Protein AF-A0A1Q7YPY5-F1 (afdb_monomer_lite)

Foldseek 3Di:
DDDPPDPVVVVVVLQDQDKLAFWDLQLLQLVLVVVVVVCVVPPPDDDDDDLVVSCVSDDPPTPSVSSVVLNVVVCCCVPVVVVQVVQADPNDGHSVSSVCSRPPTDGNPHDDDDD

Sequence (115 aa):
MGKGVTTMELDSWFVSDDPVAAVDPADLRSVWTMGRNVQANAPGQQTAISIGCFERACSPGADTQAVWYRVAMLQMLAGPLGLLSPWLRDGELADVVFQVAATFPMKRPAVGVPQ

pLDDT: mean 83.71, std 17.13, range [33.75, 98.0]

Radius of gyration: 14.9 Å; chains: 1; bounding box: 46×38×35 Å

Secondary structure (DSSP, 8-state):
------HHHHHHHHH--SBPPP--HHHHHHHHHHHHHHHHHSTT------HHHHHHHSPTT--HHHHHHHHHHHHHHHTTT-TTGGGEETTEE-HHHHHHHHHS--BPPPPPPP-

Structure (mmCIF, N/CA/C/O backbone):
data_AF-A0A1Q7YPY5-F1
#
_entry.id   AF-A0A1Q7YPY5-F1
#
loop_
_atom_site.group_PDB
_atom_site.id
_atom_site.type_symbol
_atom_site.label_atom_id
_atom_site.label_alt_id
_atom_site.label_comp_id
_atom_site.label_asym_id
_atom_site.label_entity_id
_atom_site.label_seq_id
_atom_site.pdbx_PDB_ins_code
_atom_site.Cartn_x
_atom_site.Cartn_y
_atom_site.Cartn_z
_atom_site.occupancy
_atom_site.B_iso_or_equiv
_atom_site.auth_seq_id
_atom_site.auth_comp_id
_atom_site.auth_asym_id
_atom_site.auth_atom_id
_atom_site.pdbx_PDB_model_num
ATOM 1 N N . MET A 1 1 ? 29.097 6.563 3.424 1.00 33.75 1 MET A N 1
ATOM 2 C CA . MET A 1 1 ? 28.816 7.616 2.423 1.00 33.75 1 MET A CA 1
ATOM 3 C C . MET A 1 1 ? 27.345 7.518 2.041 1.00 33.75 1 MET A C 1
ATOM 5 O O . MET A 1 1 ? 26.994 6.671 1.231 1.00 33.75 1 MET A O 1
ATOM 9 N N . GLY A 1 2 ? 26.475 8.289 2.696 1.00 42.59 2 GLY A N 1
ATOM 10 C CA . GLY A 1 2 ? 25.053 8.345 2.349 1.00 42.59 2 GLY A CA 1
ATOM 11 C C . GLY A 1 2 ? 24.869 9.225 1.120 1.00 42.59 2 GLY A C 1
ATOM 12 O O . GLY A 1 2 ? 25.269 10.388 1.145 1.00 42.59 2 GLY A O 1
ATOM 13 N N . LYS A 1 3 ? 24.320 8.673 0.037 1.00 39.00 3 LYS A N 1
ATOM 14 C CA . LYS A 1 3 ? 23.854 9.494 -1.079 1.00 39.00 3 LYS A CA 1
ATOM 15 C C . LYS A 1 3 ? 22.545 10.129 -0.631 1.00 39.00 3 LYS A C 1
ATOM 17 O O . LYS A 1 3 ? 21.552 9.432 -0.456 1.00 39.00 3 LYS A O 1
ATOM 22 N N . GLY A 1 4 ? 22.588 11.430 -0.361 1.00 42.75 4 GLY A N 1
ATOM 23 C CA . GLY A 1 4 ? 21.385 12.220 -0.159 1.00 42.75 4 GLY A CA 1
ATOM 24 C C . GLY A 1 4 ? 20.558 12.158 -1.434 1.00 42.75 4 GLY A C 1
ATOM 25 O O . GLY A 1 4 ? 21.003 12.643 -2.474 1.00 42.75 4 GLY A O 1
ATOM 26 N N . VAL A 1 5 ? 19.388 11.526 -1.354 1.00 44.94 5 VAL A N 1
ATOM 27 C CA . VAL A 1 5 ? 18.349 11.655 -2.376 1.00 44.94 5 VAL A CA 1
ATOM 28 C C . VAL A 1 5 ? 18.062 13.148 -2.484 1.00 44.94 5 VAL A C 1
ATOM 30 O O . VAL A 1 5 ? 17.664 13.796 -1.516 1.00 44.94 5 VAL A O 1
ATOM 33 N N . THR A 1 6 ? 18.430 13.720 -3.625 1.00 44.53 6 THR A N 1
ATOM 34 C CA . THR A 1 6 ? 18.384 15.165 -3.845 1.00 44.53 6 THR A CA 1
ATOM 35 C C . THR A 1 6 ? 16.935 15.531 -4.138 1.00 44.53 6 THR A C 1
ATOM 37 O O . THR A 1 6 ? 16.266 14.813 -4.873 1.00 44.53 6 THR A O 1
ATOM 40 N N . THR A 1 7 ? 16.442 16.639 -3.587 1.00 45.25 7 THR A N 1
ATOM 41 C CA . THR A 1 7 ? 15.049 17.114 -3.710 1.00 45.25 7 THR A CA 1
ATOM 42 C C . THR A 1 7 ? 14.497 17.079 -5.150 1.00 45.25 7 THR A C 1
ATOM 44 O O . THR A 1 7 ? 13.315 16.828 -5.342 1.00 45.25 7 THR A O 1
ATOM 47 N N . MET A 1 8 ? 15.361 17.203 -6.167 1.00 37.91 8 MET A N 1
ATOM 48 C CA . MET A 1 8 ? 15.012 17.072 -7.590 1.00 37.91 8 MET A CA 1
ATOM 49 C C . MET A 1 8 ? 14.482 15.687 -8.022 1.00 37.91 8 MET A C 1
ATOM 51 O O . MET A 1 8 ? 13.663 15.623 -8.935 1.00 37.91 8 MET A O 1
ATOM 55 N N . GLU A 1 9 ? 14.914 14.578 -7.408 1.00 51.88 9 GLU A N 1
ATOM 56 C CA . GLU A 1 9 ? 14.420 13.230 -7.763 1.00 51.88 9 GLU A CA 1
ATOM 57 C C . GLU A 1 9 ? 12.994 12.987 -7.261 1.00 51.88 9 GLU A C 1
ATOM 59 O O . GLU A 1 9 ? 12.190 12.357 -7.949 1.00 51.88 9 GLU A O 1
ATOM 64 N N . LEU A 1 10 ? 12.667 13.517 -6.078 1.00 49.94 10 LEU A N 1
ATOM 65 C CA . LEU A 1 10 ? 11.319 13.437 -5.516 1.00 49.94 10 LEU A CA 1
ATOM 66 C C . LEU A 1 10 ? 10.332 14.203 -6.399 1.00 49.94 10 LEU A C 1
ATOM 68 O O . LEU A 1 10 ? 9.310 13.639 -6.785 1.00 49.94 10 LEU A O 1
ATOM 72 N N . ASP A 1 11 ? 10.678 15.428 -6.802 1.00 52.19 11 ASP A N 1
ATOM 73 C CA . ASP A 1 11 ? 9.845 16.239 -7.698 1.00 52.19 11 ASP A CA 1
ATOM 74 C C . ASP A 1 11 ? 9.651 15.560 -9.065 1.00 52.19 11 ASP A C 1
ATOM 76 O O . ASP A 1 11 ? 8.540 15.518 -9.592 1.00 52.19 11 ASP A O 1
ATOM 80 N N . SER A 1 12 ? 10.701 14.941 -9.616 1.00 59.22 12 SER A N 1
ATOM 81 C CA . SER A 1 12 ? 10.621 14.222 -10.896 1.00 59.22 12 SER A CA 1
ATOM 82 C C . SER A 1 12 ? 9.675 13.019 -10.845 1.00 59.22 12 SER A C 1
ATOM 84 O O . SER A 1 12 ? 8.962 12.752 -11.814 1.00 59.22 12 SER A O 1
ATOM 86 N N . TRP A 1 13 ? 9.644 12.287 -9.728 1.00 63.81 13 TRP A N 1
ATOM 87 C CA . TRP A 1 13 ? 8.779 11.115 -9.586 1.00 63.81 13 TRP A CA 1
ATOM 88 C C . TRP A 1 13 ? 7.292 11.502 -9.542 1.00 63.81 13 TRP A C 1
ATOM 90 O O . TRP A 1 13 ? 6.459 10.798 -10.116 1.00 63.81 13 TRP A O 1
ATOM 100 N N . PHE A 1 14 ? 6.954 12.650 -8.943 1.00 61.88 14 PHE A N 1
ATOM 101 C CA . PHE A 1 14 ? 5.583 13.182 -8.907 1.00 61.88 14 PHE A CA 1
ATOM 102 C C . PHE A 1 14 ? 5.120 13.834 -10.218 1.00 61.88 14 PHE A C 1
ATOM 104 O O . PHE A 1 14 ? 3.916 13.962 -10.434 1.00 61.88 14 PHE A O 1
ATOM 111 N N . VAL A 1 15 ? 6.049 14.231 -11.091 1.00 65.06 15 VAL A N 1
ATOM 112 C CA . VAL A 1 15 ? 5.755 14.922 -12.363 1.00 65.06 15 VAL A CA 1
ATOM 113 C C . VAL A 1 15 ? 5.775 13.966 -13.571 1.00 65.06 15 VAL A C 1
ATOM 115 O O . VAL A 1 15 ? 5.345 14.330 -14.664 1.00 65.06 15 VAL A O 1
ATOM 118 N N . SER A 1 16 ? 6.223 12.723 -13.387 1.00 70.81 16 SER A N 1
ATOM 119 C CA . SER A 1 16 ? 6.278 11.714 -14.455 1.00 70.81 16 SER A CA 1
ATOM 120 C C . SER A 1 16 ? 4.904 11.103 -14.808 1.00 70.81 16 SER A C 1
ATOM 122 O O . SER A 1 16 ? 4.147 10.698 -13.923 1.00 70.81 16 SER A O 1
ATOM 124 N N . ASP A 1 17 ? 4.613 10.964 -16.113 1.00 73.62 17 ASP A N 1
ATOM 125 C CA . ASP A 1 17 ? 3.464 10.187 -16.650 1.00 73.62 17 ASP A CA 1
ATOM 126 C C . ASP A 1 17 ? 3.763 8.674 -16.712 1.00 73.62 17 ASP A C 1
ATOM 128 O O . ASP A 1 17 ? 2.962 7.873 -17.205 1.00 73.62 17 ASP A O 1
ATOM 132 N N . ASP A 1 18 ? 4.920 8.257 -16.194 1.00 81.38 18 ASP A N 1
ATOM 133 C CA . ASP A 1 18 ? 5.269 6.847 -16.130 1.00 81.38 18 ASP A CA 1
ATOM 134 C C . ASP A 1 18 ? 4.252 6.092 -15.256 1.00 81.38 18 ASP A C 1
ATOM 136 O O . ASP A 1 18 ? 3.779 6.623 -14.238 1.00 81.38 18 ASP A O 1
ATOM 140 N N . PRO A 1 19 ? 3.905 4.844 -15.611 1.00 87.06 19 PRO A N 1
ATOM 141 C CA . PRO A 1 19 ? 3.091 4.000 -14.753 1.00 87.06 19 PRO A CA 1
ATOM 142 C C . PRO A 1 19 ? 3.742 3.818 -13.382 1.00 87.06 19 PRO A C 1
ATOM 144 O O . PRO A 1 19 ? 4.960 3.679 -13.265 1.00 87.06 19 PRO A O 1
ATOM 147 N N . VAL A 1 20 ? 2.923 3.752 -12.334 1.00 91.19 20 VAL A N 1
ATOM 148 C CA . VAL A 1 20 ? 3.421 3.382 -11.005 1.00 91.19 20 VAL A CA 1
ATOM 149 C C . VAL A 1 20 ? 3.889 1.930 -11.059 1.00 91.19 20 VAL A C 1
ATOM 151 O O . VAL A 1 20 ? 3.107 1.044 -11.420 1.00 91.19 20 VAL A O 1
ATOM 154 N N . ALA A 1 21 ? 5.145 1.677 -10.683 1.00 94.00 21 ALA A N 1
ATOM 155 C CA . ALA A 1 21 ? 5.736 0.344 -10.716 1.00 94.00 21 ALA A CA 1
ATOM 156 C C . ALA A 1 21 ? 4.890 -0.677 -9.936 1.00 94.00 21 ALA A C 1
ATOM 158 O O . ALA A 1 21 ? 4.214 -0.337 -8.958 1.00 94.00 21 ALA A O 1
ATOM 159 N N . ALA A 1 22 ? 4.886 -1.928 -10.398 1.00 96.62 22 ALA A N 1
ATOM 160 C CA . ALA A 1 22 ? 4.340 -3.033 -9.619 1.00 96.62 22 ALA A CA 1
ATOM 161 C C . ALA A 1 22 ? 5.250 -3.312 -8.415 1.00 96.62 22 ALA A C 1
ATOM 163 O O . ALA A 1 22 ? 6.460 -3.105 -8.492 1.00 96.62 22 ALA A O 1
ATOM 164 N N . VAL A 1 23 ? 4.667 -3.765 -7.310 1.00 97.62 23 VAL A N 1
ATOM 165 C CA . VAL A 1 23 ? 5.377 -3.956 -6.034 1.00 97.62 23 VAL A CA 1
ATOM 166 C C . VAL A 1 23 ? 5.050 -5.313 -5.417 1.00 97.62 23 VAL A C 1
ATOM 168 O O . VAL A 1 23 ? 4.176 -6.022 -5.913 1.00 97.62 23 VAL A O 1
ATOM 171 N N . ASP A 1 24 ? 5.721 -5.674 -4.324 1.00 98.00 24 ASP A N 1
ATOM 172 C CA . ASP A 1 24 ? 5.358 -6.857 -3.546 1.00 98.00 24 ASP A CA 1
ATOM 173 C C . ASP A 1 24 ? 4.096 -6.577 -2.692 1.00 98.00 24 ASP A C 1
ATOM 175 O O . ASP A 1 24 ? 4.059 -5.589 -1.946 1.00 98.00 24 ASP A O 1
ATOM 179 N N . PRO A 1 25 ? 3.043 -7.418 -2.754 1.00 97.88 25 PRO A N 1
ATOM 180 C CA . PRO A 1 25 ? 1.885 -7.309 -1.865 1.00 97.88 25 PRO A CA 1
ATOM 181 C C . PRO A 1 25 ? 2.231 -7.326 -0.366 1.00 97.88 25 PRO A C 1
ATOM 183 O O . PRO A 1 25 ? 1.504 -6.734 0.437 1.00 97.88 25 PRO A O 1
ATOM 186 N N . ALA A 1 26 ? 3.310 -8.007 0.031 1.00 97.75 26 ALA A N 1
ATOM 187 C CA . ALA A 1 26 ? 3.770 -8.050 1.415 1.00 97.75 26 ALA A CA 1
ATOM 188 C C . ALA A 1 26 ? 4.252 -6.672 1.888 1.00 97.75 26 ALA A C 1
ATOM 190 O O . ALA A 1 26 ? 3.907 -6.257 2.995 1.00 97.75 26 ALA A O 1
ATOM 191 N N . ASP A 1 27 ? 4.950 -5.925 1.030 1.00 97.81 27 ASP A N 1
ATOM 192 C CA . ASP A 1 27 ? 5.401 -4.564 1.337 1.00 97.81 27 ASP A CA 1
ATOM 193 C C . ASP A 1 27 ? 4.207 -3.618 1.523 1.00 97.81 27 ASP A C 1
ATOM 195 O O . ASP A 1 27 ? 4.176 -2.824 2.469 1.00 97.81 27 ASP A O 1
ATOM 199 N N . LEU A 1 28 ? 3.166 -3.757 0.689 1.00 97.81 28 LEU A N 1
ATOM 200 C CA . LEU A 1 28 ? 1.919 -3.002 0.858 1.00 97.81 28 LEU A CA 1
ATOM 201 C C . LEU A 1 28 ? 1.263 -3.275 2.215 1.00 97.81 28 LEU A C 1
ATOM 203 O O . LEU A 1 28 ? 0.811 -2.338 2.876 1.00 97.81 28 LEU A O 1
ATOM 207 N N . ARG A 1 29 ? 1.225 -4.539 2.652 1.00 96.94 29 ARG A N 1
ATOM 208 C CA . ARG A 1 29 ? 0.654 -4.905 3.956 1.00 96.94 29 ARG A CA 1
ATOM 209 C C . ARG A 1 29 ? 1.475 -4.343 5.112 1.00 96.94 29 ARG A C 1
ATOM 211 O O . ARG A 1 29 ? 0.902 -3.809 6.066 1.00 96.94 29 ARG A O 1
ATOM 218 N N . SER A 1 30 ? 2.800 -4.442 5.035 1.00 96.50 30 SER A N 1
ATOM 219 C CA . SER A 1 30 ? 3.699 -3.905 6.060 1.00 96.50 30 SER A CA 1
ATOM 220 C C . SER A 1 30 ? 3.507 -2.398 6.227 1.00 96.50 30 SER A C 1
ATOM 222 O O . SER A 1 30 ? 3.349 -1.905 7.347 1.00 96.50 30 SER A O 1
ATOM 224 N N . VAL A 1 31 ? 3.422 -1.661 5.116 1.00 96.19 31 VAL A N 1
ATOM 225 C CA . VAL A 1 31 ? 3.207 -0.209 5.132 1.00 96.19 31 VAL A CA 1
ATOM 226 C C . VAL A 1 31 ? 1.778 0.167 5.546 1.00 96.19 31 VAL A C 1
ATOM 228 O O . VAL A 1 31 ? 1.601 1.132 6.294 1.00 96.19 31 VAL A O 1
ATOM 231 N N . TRP A 1 32 ? 0.758 -0.602 5.153 1.00 95.19 32 TRP A N 1
ATOM 232 C CA . TRP A 1 32 ? -0.615 -0.439 5.654 1.00 95.19 32 TRP A CA 1
ATOM 233 C C . TRP A 1 32 ? -0.675 -0.557 7.181 1.00 95.19 32 TRP A C 1
ATOM 235 O O . TRP A 1 32 ? -1.191 0.334 7.862 1.00 95.19 32 TRP A O 1
ATOM 245 N N . THR A 1 33 ? -0.072 -1.618 7.719 1.00 94.19 33 THR A N 1
ATOM 246 C CA . THR A 1 33 ? 0.017 -1.873 9.163 1.00 94.19 33 THR A CA 1
ATOM 247 C C . THR A 1 33 ? 0.765 -0.747 9.874 1.00 94.19 33 THR A C 1
ATOM 249 O O . THR A 1 33 ? 0.305 -0.249 10.902 1.00 94.19 33 THR A O 1
ATOM 252 N N . MET A 1 34 ? 1.881 -0.278 9.306 1.00 93.44 34 MET A N 1
ATOM 253 C CA . MET A 1 34 ? 2.607 0.883 9.825 1.00 93.44 34 MET A CA 1
ATOM 254 C C . MET A 1 34 ? 1.708 2.126 9.896 1.00 93.44 34 MET A C 1
ATOM 256 O O . MET A 1 34 ? 1.654 2.778 10.938 1.00 93.44 34 MET A O 1
ATOM 260 N N . GLY A 1 35 ? 0.970 2.437 8.826 1.00 90.44 35 GLY A N 1
ATOM 261 C CA . GLY A 1 35 ? 0.041 3.571 8.789 1.00 90.44 35 GLY A CA 1
ATOM 262 C C . GLY A 1 35 ? -1.059 3.473 9.848 1.00 90.44 35 GLY A C 1
ATOM 263 O O . GLY A 1 35 ? -1.353 4.458 10.526 1.00 90.44 35 GLY A O 1
ATOM 264 N N . ARG A 1 36 ? -1.617 2.275 10.055 1.00 89.50 36 ARG A N 1
ATOM 265 C CA . ARG A 1 36 ? -2.598 2.019 11.121 1.00 89.50 36 ARG A CA 1
ATOM 266 C C . ARG A 1 36 ? -2.016 2.233 12.510 1.00 89.50 36 ARG A C 1
ATOM 268 O O . ARG A 1 36 ? -2.647 2.892 13.330 1.00 89.50 36 ARG A O 1
ATOM 275 N N . ASN A 1 37 ? -0.809 1.733 12.760 1.00 90.62 37 ASN A N 1
ATOM 276 C CA . ASN A 1 37 ? -0.131 1.924 14.040 1.00 90.62 37 ASN A CA 1
ATOM 277 C C . ASN A 1 37 ? 0.113 3.410 14.324 1.00 90.62 37 ASN A C 1
ATOM 279 O O . ASN A 1 37 ? -0.071 3.856 15.453 1.00 90.62 37 ASN A O 1
ATOM 283 N N . VAL A 1 38 ? 0.478 4.197 13.310 1.00 89.50 38 VAL A N 1
ATOM 284 C CA . VAL A 1 38 ? 0.633 5.651 13.457 1.00 89.50 38 VAL A CA 1
ATOM 285 C C . VAL A 1 38 ? -0.699 6.311 13.824 1.00 89.50 38 VAL A C 1
ATOM 287 O O . VAL A 1 38 ? -0.753 7.053 14.802 1.00 89.50 38 VAL A O 1
ATOM 290 N N . GLN A 1 39 ? -1.787 5.985 13.120 1.00 86.12 39 GLN A N 1
ATOM 291 C CA . GLN A 1 39 ? -3.117 6.531 13.425 1.00 86.12 39 GLN A CA 1
ATOM 292 C C . GLN A 1 39 ? -3.627 6.123 14.814 1.00 86.12 39 GLN A C 1
ATOM 294 O O . GLN A 1 39 ? -4.224 6.940 15.509 1.00 86.12 39 GLN A O 1
ATOM 299 N N . ALA A 1 40 ? -3.373 4.883 15.241 1.00 88.00 40 ALA A N 1
ATOM 300 C CA . ALA A 1 40 ? -3.772 4.395 16.560 1.00 88.00 40 ALA A CA 1
ATOM 301 C C . ALA A 1 40 ? -3.042 5.122 17.702 1.00 88.00 40 ALA A C 1
ATOM 303 O O . ALA A 1 40 ? -3.630 5.354 18.754 1.00 88.00 40 ALA A O 1
ATOM 304 N N . ASN A 1 41 ? -1.778 5.504 17.490 1.00 88.56 41 ASN A N 1
ATOM 305 C CA . ASN A 1 41 ? -0.979 6.226 18.484 1.00 88.56 41 ASN A CA 1
ATOM 306 C C . ASN A 1 41 ? -1.235 7.745 18.492 1.00 88.56 41 ASN A C 1
ATOM 308 O O . ASN A 1 41 ? -0.930 8.402 19.485 1.00 88.56 41 ASN A O 1
ATOM 312 N N . ALA A 1 42 ? -1.783 8.307 17.411 1.00 87.38 42 ALA A N 1
ATOM 313 C CA . ALA A 1 42 ? -2.068 9.736 17.281 1.00 87.38 42 ALA A CA 1
ATOM 314 C C . ALA A 1 42 ? -3.422 9.984 16.577 1.00 87.38 42 ALA A C 1
ATOM 316 O O . ALA A 1 42 ? -3.468 10.538 15.473 1.00 87.38 42 ALA A O 1
ATOM 317 N N . PRO A 1 43 ? -4.548 9.569 17.188 1.00 85.00 43 PRO A N 1
ATOM 318 C CA . PRO A 1 43 ? -5.855 9.641 16.546 1.00 85.00 43 PRO A CA 1
ATOM 319 C C . PRO A 1 43 ? -6.253 11.090 16.244 1.00 85.00 43 PRO A C 1
ATOM 321 O O . PRO A 1 43 ? -6.170 11.970 17.100 1.00 85.00 43 PRO A O 1
ATOM 324 N N . GLY A 1 44 ? -6.697 11.337 15.010 1.00 83.00 44 GLY A N 1
ATOM 325 C CA . GLY A 1 44 ? -7.142 12.658 14.550 1.00 83.00 44 GLY A CA 1
ATOM 326 C C . GLY A 1 44 ? -6.019 13.661 14.261 1.00 83.00 44 GLY A C 1
ATOM 327 O O . GLY A 1 44 ? -6.315 14.799 13.904 1.00 83.00 44 GLY A O 1
ATOM 328 N N . GLN A 1 45 ? -4.749 13.263 14.384 1.00 86.12 45 GLN A N 1
ATOM 329 C CA . GLN A 1 45 ? -3.609 14.122 14.072 1.00 86.12 45 GLN A CA 1
ATOM 330 C C . GLN A 1 45 ? -3.028 13.800 12.695 1.00 86.12 45 GLN A C 1
ATOM 332 O O . GLN A 1 45 ? -2.954 12.647 12.273 1.00 86.12 45 GLN A O 1
ATOM 337 N N . GLN A 1 46 ? -2.571 14.838 11.995 1.00 81.62 46 GLN A N 1
ATOM 338 C CA . GLN A 1 46 ? -1.751 14.663 10.803 1.00 81.62 46 GLN A CA 1
ATOM 339 C C . GLN A 1 46 ? -0.324 14.328 11.238 1.00 81.62 46 GLN A C 1
ATOM 341 O O . GLN A 1 46 ? 0.351 15.147 11.860 1.00 81.62 46 GLN A O 1
ATOM 346 N N . THR A 1 47 ? 0.137 13.122 10.916 1.00 84.44 47 THR A N 1
ATOM 347 C CA . THR A 1 47 ? 1.491 12.667 11.246 1.00 84.44 47 THR A CA 1
ATOM 348 C C . THR A 1 47 ? 2.303 12.477 9.976 1.00 84.44 47 THR A C 1
ATOM 350 O O . THR A 1 47 ? 1.915 11.725 9.083 1.00 84.44 47 THR A O 1
ATOM 353 N N . ALA A 1 48 ? 3.458 13.135 9.908 1.00 84.38 48 ALA A N 1
ATOM 354 C CA . ALA A 1 48 ? 4.442 12.870 8.871 1.00 84.38 48 ALA A CA 1
ATOM 355 C C . ALA A 1 48 ? 5.230 11.599 9.216 1.00 84.38 48 ALA A C 1
ATOM 357 O O . ALA A 1 48 ? 5.738 11.454 10.329 1.00 84.38 48 ALA A O 1
ATOM 358 N N . ILE A 1 49 ? 5.357 10.689 8.251 1.00 85.44 49 ILE A N 1
ATOM 359 C CA . ILE A 1 49 ? 6.193 9.492 8.360 1.00 85.44 49 ILE A CA 1
ATOM 360 C C . ILE A 1 49 ? 7.413 9.712 7.467 1.00 85.44 49 ILE A C 1
ATOM 362 O O . ILE A 1 49 ? 7.269 10.025 6.286 1.00 85.44 49 ILE A O 1
ATOM 366 N N . SER A 1 50 ? 8.617 9.579 8.024 1.00 86.56 50 SER A N 1
ATOM 367 C CA . SER A 1 50 ? 9.847 9.741 7.245 1.00 86.56 50 SER A CA 1
ATOM 368 C C . SER A 1 50 ? 10.036 8.592 6.252 1.00 86.56 50 SER A C 1
ATOM 370 O O . SER A 1 50 ? 9.643 7.455 6.518 1.00 86.56 50 SER A O 1
ATOM 372 N N . ILE A 1 51 ? 10.696 8.867 5.122 1.00 83.00 51 ILE A N 1
ATOM 373 C CA . ILE A 1 51 ? 10.946 7.860 4.078 1.00 83.00 51 ILE A CA 1
ATOM 374 C C . ILE A 1 51 ? 11.696 6.628 4.612 1.00 83.00 51 ILE A C 1
ATOM 376 O O . ILE A 1 51 ? 11.320 5.501 4.309 1.00 83.00 51 ILE A O 1
ATOM 380 N N . GLY A 1 52 ? 12.648 6.823 5.532 1.00 88.06 52 GLY A N 1
ATOM 381 C CA . GLY A 1 52 ? 13.388 5.730 6.173 1.00 88.06 52 GLY A CA 1
ATOM 382 C C . GLY A 1 52 ? 12.545 4.829 7.090 1.00 88.06 52 GLY A C 1
ATOM 383 O O . GLY A 1 52 ? 12.999 3.761 7.500 1.00 88.06 52 GLY A O 1
ATOM 384 N N . CYS A 1 53 ? 11.322 5.221 7.461 1.00 89.69 53 CYS A N 1
ATOM 385 C CA . CYS A 1 53 ? 10.369 4.300 8.087 1.00 89.69 53 CYS A CA 1
ATOM 386 C C . CYS A 1 53 ? 9.737 3.366 7.051 1.00 89.69 53 CYS A C 1
ATOM 388 O O . CYS A 1 53 ? 9.608 2.176 7.326 1.00 89.69 53 CYS A O 1
ATOM 390 N N . PHE A 1 54 ? 9.406 3.876 5.861 1.00 89.44 54 PHE A N 1
ATOM 391 C CA . PHE A 1 54 ? 8.892 3.052 4.768 1.00 89.44 54 PHE A CA 1
ATOM 392 C C . PHE A 1 54 ? 9.952 2.066 4.267 1.00 89.44 54 PHE A C 1
ATOM 394 O O . PHE A 1 54 ? 9.651 0.884 4.149 1.00 89.44 54 PHE A O 1
ATOM 401 N N . GLU A 1 55 ? 11.200 2.509 4.086 1.00 92.06 55 GLU A N 1
ATOM 402 C CA . GLU A 1 55 ? 12.314 1.635 3.675 1.00 92.06 55 GLU A CA 1
ATOM 403 C C . GLU A 1 55 ? 12.527 0.465 4.646 1.00 92.06 55 GLU A C 1
ATOM 405 O O . GLU A 1 55 ? 12.825 -0.646 4.224 1.00 92.06 55 GLU A O 1
ATOM 410 N N . ARG A 1 56 ? 12.346 0.694 5.955 1.00 93.50 56 ARG A N 1
ATOM 411 C CA . ARG A 1 56 ? 12.451 -0.358 6.982 1.00 93.50 56 ARG A CA 1
ATOM 412 C C . ARG A 1 56 ? 11.248 -1.296 7.029 1.00 93.50 56 ARG A C 1
ATOM 414 O O . ARG A 1 56 ? 11.379 -2.401 7.544 1.00 93.50 56 ARG A O 1
ATOM 421 N N . ALA A 1 57 ? 10.084 -0.8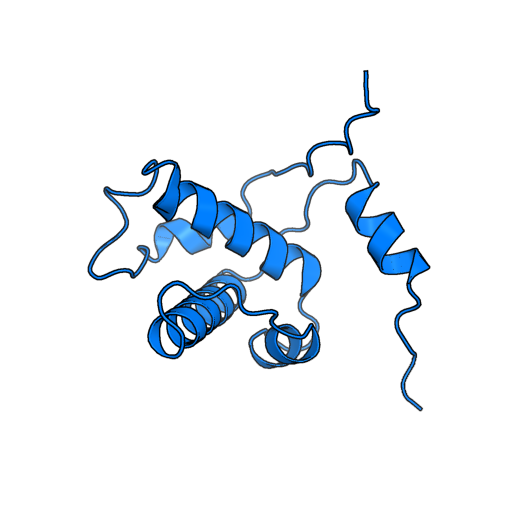39 6.577 1.00 94.00 57 ALA A N 1
ATOM 422 C CA . ALA A 1 57 ? 8.871 -1.647 6.524 1.00 94.00 57 ALA A CA 1
ATOM 423 C C . ALA A 1 57 ? 8.817 -2.531 5.268 1.00 94.00 57 ALA A C 1
ATOM 425 O O . ALA A 1 57 ? 8.137 -3.556 5.284 1.00 94.00 57 ALA A O 1
ATOM 426 N N . CYS A 1 58 ? 9.510 -2.133 4.200 1.00 96.56 58 CYS A N 1
ATOM 427 C CA . CYS A 1 58 ? 9.556 -2.867 2.942 1.00 96.56 58 CYS A CA 1
ATOM 428 C C . CYS A 1 58 ? 10.732 -3.850 2.892 1.00 96.56 58 CYS A C 1
ATOM 430 O O . CYS A 1 58 ? 11.709 -3.752 3.639 1.00 96.56 58 CYS A O 1
ATOM 432 N N . SER A 1 59 ? 10.643 -4.788 1.959 1.00 96.12 59 SER A N 1
ATOM 433 C CA . SER A 1 59 ? 11.704 -5.730 1.628 1.00 96.12 59 SER A CA 1
ATOM 434 C C . SER A 1 59 ? 12.945 -5.006 1.070 1.00 96.12 59 SER A C 1
ATOM 436 O O . SER A 1 59 ? 12.819 -3.955 0.432 1.00 96.12 59 SER A O 1
ATOM 438 N N . PRO A 1 60 ? 14.168 -5.545 1.261 1.00 93.62 60 PRO A N 1
ATOM 439 C CA . PRO A 1 60 ? 15.382 -4.927 0.729 1.00 93.62 60 PRO A CA 1
ATOM 440 C C . PRO A 1 60 ? 15.317 -4.717 -0.791 1.00 93.62 60 PRO A C 1
ATOM 442 O O . PRO A 1 60 ? 15.116 -5.666 -1.544 1.00 93.62 60 PRO A O 1
ATOM 445 N N . GLY A 1 61 ? 15.529 -3.476 -1.239 1.00 91.00 61 GLY A N 1
ATOM 446 C CA . GLY A 1 61 ? 15.493 -3.106 -2.660 1.00 91.00 61 GLY A CA 1
ATOM 447 C C . GLY A 1 61 ? 14.099 -2.806 -3.221 1.00 91.00 61 GLY A C 1
ATOM 448 O O . GLY A 1 61 ? 13.986 -2.551 -4.418 1.00 91.00 61 GLY A O 1
ATOM 449 N N . ALA A 1 62 ? 13.054 -2.810 -2.388 1.00 94.81 62 ALA A N 1
ATOM 450 C CA . ALA A 1 62 ? 11.714 -2.419 -2.804 1.00 94.81 62 ALA A CA 1
ATOM 451 C C . ALA A 1 62 ? 11.658 -0.958 -3.281 1.00 94.81 62 ALA A C 1
ATOM 453 O O . ALA A 1 62 ? 12.250 -0.059 -2.670 1.00 94.81 62 ALA A O 1
ATOM 454 N N . ASP A 1 63 ? 10.871 -0.706 -4.332 1.00 93.56 63 ASP A N 1
ATOM 455 C CA . ASP A 1 63 ? 10.498 0.650 -4.740 1.00 93.56 63 ASP A CA 1
ATOM 456 C C . ASP A 1 63 ? 9.544 1.247 -3.698 1.00 93.56 63 ASP A C 1
ATOM 458 O O . ASP A 1 63 ? 8.317 1.133 -3.759 1.00 93.56 63 ASP A O 1
ATOM 462 N N . THR A 1 64 ? 10.146 1.881 -2.698 1.00 93.19 64 THR A N 1
ATOM 463 C CA . THR A 1 64 ? 9.446 2.413 -1.530 1.00 93.19 64 THR A CA 1
ATOM 464 C C . THR A 1 64 ? 8.467 3.531 -1.912 1.00 93.19 64 THR A C 1
ATOM 466 O O . THR A 1 64 ? 7.429 3.689 -1.266 1.00 93.19 64 THR A O 1
ATOM 469 N N . GLN A 1 65 ? 8.745 4.281 -2.984 1.00 89.88 65 GLN A N 1
ATOM 470 C CA . GLN A 1 65 ? 7.857 5.340 -3.469 1.00 89.88 65 GLN A CA 1
ATOM 471 C C . GLN A 1 65 ? 6.595 4.748 -4.107 1.00 89.88 65 GLN A C 1
ATOM 473 O O . GLN A 1 65 ? 5.482 5.175 -3.783 1.00 89.88 65 GLN A O 1
ATOM 478 N N . ALA A 1 66 ? 6.747 3.723 -4.953 1.00 93.25 66 ALA A N 1
ATOM 479 C CA . ALA A 1 66 ? 5.613 3.009 -5.535 1.00 93.25 66 ALA A CA 1
ATOM 480 C C . ALA A 1 66 ? 4.753 2.322 -4.461 1.00 93.25 66 ALA A C 1
ATOM 482 O O . ALA A 1 66 ? 3.522 2.407 -4.522 1.00 93.25 66 ALA A O 1
ATOM 483 N N . VAL A 1 67 ? 5.382 1.703 -3.451 1.00 95.94 67 VAL A N 1
ATOM 484 C CA . VAL A 1 67 ? 4.683 1.099 -2.302 1.00 95.94 67 VAL A CA 1
ATOM 485 C C . VAL A 1 67 ? 3.887 2.160 -1.543 1.00 95.94 67 VAL A C 1
ATOM 487 O O . VAL A 1 67 ? 2.682 1.994 -1.344 1.00 95.94 67 VAL A O 1
ATOM 490 N N . TRP A 1 68 ? 4.526 3.271 -1.157 1.00 92.38 68 TRP A N 1
ATOM 491 C CA . TRP A 1 68 ? 3.861 4.359 -0.437 1.00 92.38 68 TRP A CA 1
ATOM 492 C C . TRP A 1 68 ? 2.644 4.884 -1.204 1.00 92.38 68 TRP A C 1
ATOM 494 O O . TRP A 1 68 ? 1.562 4.998 -0.630 1.00 92.38 68 TRP A O 1
ATOM 504 N N . TYR A 1 69 ? 2.789 5.150 -2.502 1.00 92.19 69 TYR A N 1
ATOM 505 C CA . TYR A 1 69 ? 1.706 5.708 -3.308 1.00 92.19 69 TYR A CA 1
ATOM 506 C C . TYR A 1 69 ? 0.533 4.739 -3.467 1.00 92.19 69 TYR A C 1
ATOM 508 O O . TYR A 1 69 ? -0.624 5.129 -3.298 1.00 92.19 69 TYR A O 1
ATOM 516 N N . ARG A 1 70 ? 0.817 3.455 -3.723 1.00 95.25 70 ARG A N 1
ATOM 517 C CA . ARG A 1 70 ? -0.206 2.397 -3.753 1.00 95.25 70 ARG A CA 1
ATOM 518 C C . ARG A 1 70 ? -0.959 2.313 -2.422 1.00 95.25 70 ARG A C 1
ATOM 520 O O . ARG A 1 70 ? -2.188 2.252 -2.430 1.00 95.25 70 ARG A O 1
ATOM 527 N N . VAL A 1 71 ? -0.264 2.389 -1.283 1.00 95.06 71 VAL A N 1
ATOM 528 C CA . VAL A 1 71 ? -0.915 2.391 0.040 1.00 95.06 71 VAL A CA 1
ATOM 529 C C . VAL A 1 71 ? -1.717 3.668 0.294 1.00 95.06 71 VAL A C 1
ATOM 531 O O . VAL A 1 71 ? -2.834 3.580 0.800 1.00 95.06 71 VAL A O 1
ATOM 534 N N . ALA A 1 72 ? -1.211 4.841 -0.087 1.00 91.38 72 ALA A N 1
ATOM 535 C CA . ALA A 1 72 ? -1.951 6.098 0.033 1.00 91.38 72 ALA A CA 1
ATOM 536 C C . ALA A 1 72 ? -3.272 6.041 -0.754 1.00 91.38 72 ALA A C 1
ATOM 538 O O . ALA A 1 72 ? -4.319 6.463 -0.255 1.00 91.38 72 ALA A O 1
ATOM 539 N N . MET A 1 73 ? -3.257 5.432 -1.945 1.00 92.94 73 MET A N 1
ATOM 540 C CA . MET A 1 73 ? -4.482 5.200 -2.703 1.00 92.94 73 MET A CA 1
ATOM 541 C C . MET A 1 73 ? -5.439 4.241 -1.996 1.00 92.94 73 MET A C 1
ATOM 543 O O . MET A 1 73 ? -6.631 4.533 -1.902 1.00 92.94 73 MET A O 1
ATOM 547 N N . LEU A 1 74 ? -4.934 3.132 -1.449 1.00 94.75 74 LEU A N 1
ATOM 548 C CA . LEU A 1 74 ? -5.749 2.202 -0.662 1.00 94.75 74 LEU A CA 1
ATOM 549 C C . LEU A 1 74 ? -6.397 2.884 0.546 1.00 94.75 74 LEU A C 1
ATOM 551 O O . LEU A 1 74 ? -7.571 2.645 0.818 1.00 94.75 74 LEU A O 1
ATOM 555 N N . GLN A 1 75 ? -5.674 3.764 1.240 1.00 91.50 75 GLN A N 1
ATOM 556 C CA . GLN A 1 75 ? -6.211 4.524 2.370 1.00 91.50 75 GLN A CA 1
ATOM 557 C C . GLN A 1 75 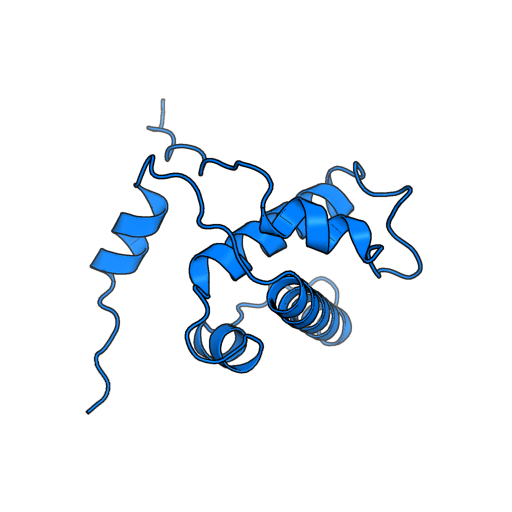? -7.346 5.459 1.937 1.00 91.50 75 GLN A C 1
ATOM 559 O O . GLN A 1 75 ? -8.370 5.525 2.617 1.00 91.50 75 GLN A O 1
ATOM 564 N N . MET A 1 76 ? -7.213 6.131 0.788 1.00 90.94 76 MET A N 1
ATOM 565 C CA . MET A 1 76 ? -8.292 6.960 0.237 1.00 90.94 76 MET A CA 1
ATOM 566 C C . MET A 1 76 ? -9.522 6.135 -0.163 1.00 90.94 76 MET A C 1
ATOM 568 O O . MET A 1 76 ? -10.650 6.510 0.159 1.00 90.94 76 MET A O 1
ATOM 572 N N . LEU A 1 77 ? -9.308 5.001 -0.838 1.00 93.44 77 LEU A N 1
ATOM 573 C CA . LEU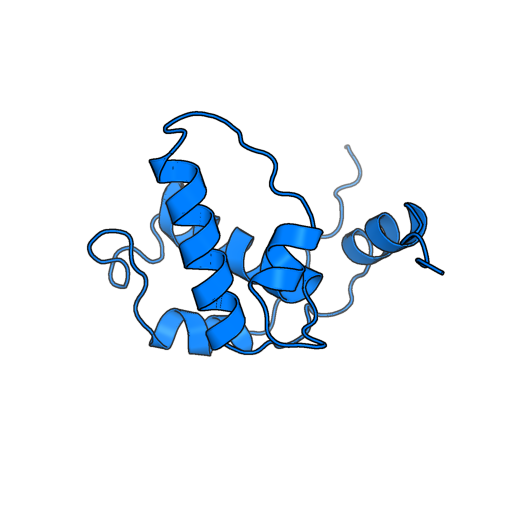 A 1 77 ? -10.377 4.114 -1.3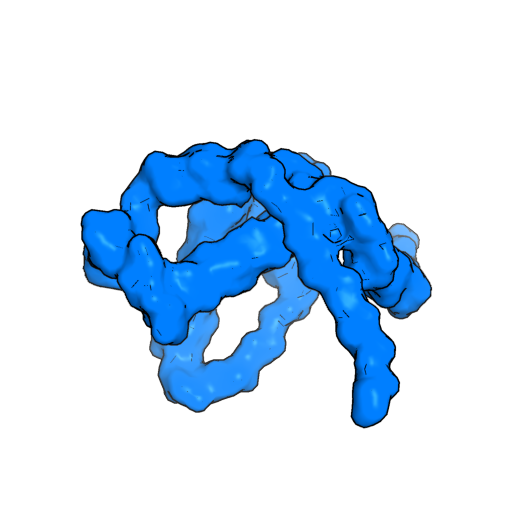03 1.00 93.44 77 LEU A CA 1
ATOM 574 C C . LEU A 1 77 ? -11.109 3.420 -0.145 1.00 93.44 77 LEU A C 1
ATOM 576 O O . LEU A 1 77 ? -12.324 3.245 -0.211 1.00 93.44 77 LEU A O 1
ATOM 580 N N . ALA A 1 78 ? -10.391 3.025 0.908 1.00 92.88 78 ALA A N 1
ATOM 581 C CA . ALA A 1 78 ? -10.962 2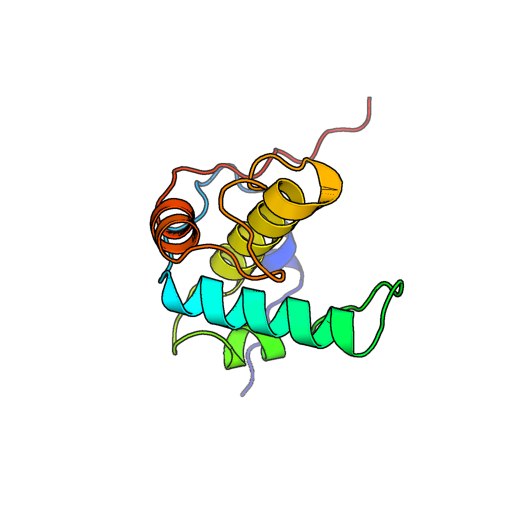.355 2.075 1.00 92.88 78 ALA A CA 1
ATOM 582 C C . ALA A 1 78 ? -11.591 3.323 3.084 1.00 92.88 78 ALA A C 1
ATOM 584 O O . ALA A 1 78 ? -12.591 2.976 3.706 1.00 92.88 78 ALA A O 1
ATOM 585 N N . GLY A 1 79 ? -11.004 4.510 3.260 1.00 87.69 79 GLY A N 1
ATOM 586 C CA . GLY A 1 79 ? -11.462 5.512 4.217 1.00 87.69 79 GLY A CA 1
ATOM 587 C C . GLY A 1 79 ? -12.480 6.476 3.597 1.00 87.69 79 GLY A C 1
ATOM 588 O O . GLY A 1 79 ? -13.651 6.115 3.497 1.00 87.69 79 GLY A O 1
ATOM 589 N N . PRO A 1 80 ? -12.072 7.692 3.177 1.00 87.31 80 PRO A N 1
ATOM 590 C CA . PRO A 1 80 ? -12.989 8.744 2.726 1.00 87.31 80 PRO A CA 1
ATOM 591 C C . PRO A 1 80 ? -13.982 8.336 1.633 1.00 87.31 80 PRO A C 1
ATOM 593 O O . PRO A 1 80 ? -15.108 8.825 1.629 1.00 87.31 80 PRO A O 1
ATOM 596 N N . LEU A 1 81 ? -13.575 7.467 0.701 1.00 89.75 81 LEU A N 1
ATOM 597 C CA . LEU A 1 81 ? -14.425 7.063 -0.422 1.00 89.75 81 LEU A CA 1
ATOM 598 C C . LEU A 1 81 ? -15.291 5.830 -0.120 1.00 89.75 81 LEU A C 1
ATOM 600 O O . LEU A 1 81 ? -16.254 5.586 -0.841 1.00 89.75 81 LEU A O 1
ATOM 604 N N . GLY A 1 82 ? -14.953 5.040 0.907 1.00 92.00 82 GLY A N 1
ATOM 605 C CA . GLY A 1 82 ? -15.708 3.842 1.305 1.00 92.00 82 GLY A CA 1
ATOM 606 C C . GLY A 1 82 ? -15.840 2.749 0.231 1.00 92.00 82 GLY A C 1
ATOM 607 O O . GLY A 1 82 ? -16.663 1.846 0.356 1.00 92.00 82 GLY A O 1
ATOM 608 N N . LEU A 1 83 ? -15.045 2.790 -0.840 1.00 94.25 83 LEU A N 1
ATOM 609 C CA . LEU A 1 83 ? -15.171 1.871 -1.978 1.00 94.25 83 LEU A CA 1
ATOM 610 C C . LEU A 1 83 ? -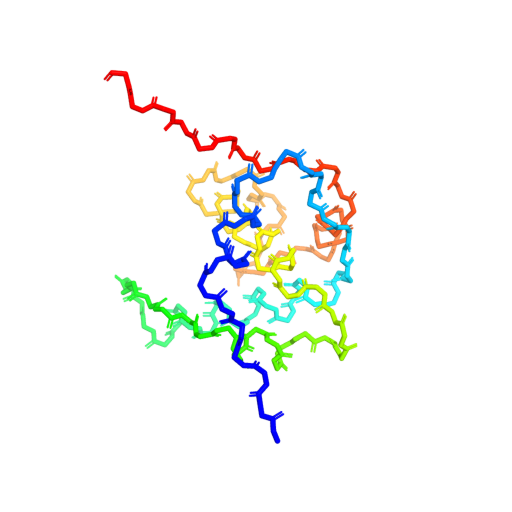14.699 0.451 -1.649 1.00 94.25 83 LEU A C 1
ATOM 612 O O . LEU A 1 83 ? -15.117 -0.507 -2.298 1.00 94.25 83 LEU A O 1
ATOM 616 N N . LEU A 1 84 ? -13.850 0.304 -0.630 1.00 95.31 84 LEU A N 1
ATOM 617 C CA . LEU A 1 84 ? -13.337 -0.991 -0.176 1.00 95.31 84 LEU A CA 1
ATOM 618 C C . LEU A 1 84 ? -14.037 -1.507 1.087 1.00 95.31 84 LEU A C 1
ATOM 620 O O . LEU A 1 84 ? -13.590 -2.501 1.655 1.00 95.31 84 LEU A O 1
ATOM 624 N N . SER A 1 85 ? -15.144 -0.891 1.522 1.00 93.69 85 SER A N 1
ATOM 625 C CA . SER A 1 85 ? -15.864 -1.306 2.735 1.00 93.69 85 SER A CA 1
ATOM 626 C C . SER A 1 85 ? -16.211 -2.803 2.796 1.00 93.69 85 SER A C 1
ATOM 628 O O . SER A 1 85 ? -16.034 -3.379 3.866 1.00 93.69 85 SER A O 1
ATOM 630 N N . PRO A 1 86 ? -16.618 -3.495 1.706 1.00 95.62 86 PRO A N 1
ATOM 631 C CA . PRO A 1 86 ? -16.903 -4.934 1.787 1.00 95.62 86 PRO A CA 1
ATOM 632 C C . PRO A 1 86 ? -15.656 -5.803 2.040 1.00 95.62 86 PRO A C 1
ATOM 634 O O . PRO A 1 86 ? -15.780 -6.982 2.363 1.00 95.62 86 PRO A O 1
ATOM 637 N N . TRP A 1 87 ? -14.460 -5.233 1.876 1.00 95.62 87 TRP A N 1
ATOM 638 C CA . TRP A 1 87 ? -13.164 -5.907 1.977 1.00 95.62 87 TRP A CA 1
ATOM 639 C C . TRP A 1 87 ? -12.370 -5.411 3.194 1.00 95.62 87 TRP A C 1
ATOM 641 O O . TRP A 1 87 ? -11.253 -5.874 3.415 1.00 95.62 87 TRP A O 1
ATOM 651 N N . LEU A 1 88 ? -12.938 -4.485 3.976 1.00 93.56 88 LEU A N 1
ATOM 652 C CA . LEU A 1 88 ? -12.356 -3.914 5.184 1.00 93.56 88 LEU A CA 1
ATOM 653 C C . LEU A 1 88 ? -13.077 -4.485 6.411 1.00 93.56 88 LEU A C 1
ATOM 655 O O . LEU A 1 88 ? -14.267 -4.237 6.607 1.00 93.56 88 LEU A O 1
ATOM 659 N N . ARG A 1 89 ? -12.362 -5.232 7.255 1.00 90.75 89 ARG A N 1
ATOM 660 C CA . ARG A 1 89 ? -12.884 -5.754 8.529 1.00 90.75 89 ARG A CA 1
ATOM 661 C C . ARG A 1 89 ? -11.936 -5.427 9.668 1.00 90.75 89 ARG A C 1
ATOM 663 O O . ARG A 1 89 ? -10.741 -5.659 9.558 1.00 90.75 89 ARG A O 1
ATOM 670 N N . ASP A 1 90 ? -12.468 -4.830 10.734 1.00 87.19 90 ASP A N 1
ATOM 671 C CA . ASP A 1 90 ? -11.697 -4.408 11.915 1.00 87.19 90 ASP A CA 1
ATOM 672 C C . ASP A 1 90 ? -10.488 -3.508 11.566 1.00 87.19 90 ASP A C 1
ATOM 674 O O . ASP A 1 90 ? -9.415 -3.530 12.181 1.00 87.19 90 ASP A O 1
ATOM 678 N N . GLY A 1 91 ? -10.677 -2.692 10.522 1.00 83.75 91 GLY A N 1
ATOM 679 C CA . GLY A 1 91 ? -9.665 -1.806 9.949 1.00 83.75 91 GLY A CA 1
ATOM 680 C C . GLY A 1 91 ? -8.563 -2.519 9.157 1.00 83.75 91 GLY A C 1
ATOM 681 O O . GLY A 1 91 ? -7.611 -1.866 8.741 1.00 83.75 91 GLY A O 1
ATOM 682 N N . GLU A 1 92 ? -8.679 -3.823 8.920 1.00 90.81 92 GLU A N 1
ATOM 683 C CA . GLU A 1 92 ? -7.758 -4.603 8.100 1.00 90.81 92 GLU A CA 1
ATOM 684 C C . GLU A 1 92 ? -8.373 -4.914 6.732 1.00 90.81 92 GLU A C 1
ATOM 686 O O . GLU A 1 92 ? -9.538 -5.310 6.632 1.00 90.81 92 GLU A O 1
ATOM 691 N N . LEU A 1 93 ? -7.598 -4.708 5.665 1.00 94.56 93 LEU A N 1
ATOM 692 C CA . LEU A 1 93 ? -8.020 -5.059 4.312 1.00 94.56 93 LEU A CA 1
ATOM 693 C C . LEU A 1 93 ? -7.777 -6.547 4.052 1.00 94.56 93 LEU A C 1
ATOM 695 O O . LEU A 1 93 ? -6.773 -7.113 4.481 1.00 94.56 93 LEU A O 1
ATOM 699 N N . ALA A 1 94 ? -8.682 -7.173 3.304 1.00 95.88 94 ALA A N 1
ATOM 700 C CA . ALA A 1 94 ? -8.506 -8.546 2.855 1.00 95.88 94 ALA A CA 1
ATOM 701 C C . ALA A 1 94 ? -7.245 -8.702 1.989 1.00 95.88 94 ALA A C 1
ATOM 703 O O . ALA A 1 94 ? -6.918 -7.842 1.172 1.00 95.88 94 ALA A O 1
ATOM 704 N N . ASP A 1 95 ? -6.588 -9.855 2.102 1.00 95.00 95 ASP A N 1
ATOM 705 C CA . ASP A 1 95 ? -5.323 -10.168 1.423 1.00 95.00 95 ASP A CA 1
ATOM 706 C C . ASP A 1 95 ? -5.362 -9.940 -0.091 1.00 95.00 95 ASP A C 1
ATOM 708 O O . ASP A 1 95 ? -4.417 -9.419 -0.685 1.00 95.00 95 ASP A O 1
ATOM 712 N N . VAL A 1 96 ? -6.492 -10.285 -0.704 1.00 96.31 96 VAL A N 1
ATOM 713 C CA . VAL A 1 96 ? -6.727 -10.122 -2.139 1.00 96.31 96 VAL A CA 1
ATOM 714 C C . VAL A 1 96 ? -6.707 -8.648 -2.576 1.00 96.31 96 VAL A C 1
ATOM 716 O O . VAL A 1 96 ? -6.311 -8.365 -3.703 1.00 96.31 96 VAL A O 1
ATOM 719 N N . VAL A 1 97 ? -7.036 -7.690 -1.695 1.00 96.81 97 VAL A N 1
ATOM 720 C CA . VAL A 1 97 ? -6.903 -6.252 -2.002 1.00 96.81 97 VAL A CA 1
ATOM 721 C C . VAL A 1 97 ? -5.442 -5.909 -2.259 1.00 96.81 97 VAL A C 1
ATOM 723 O O . VAL A 1 97 ? -5.138 -5.260 -3.255 1.00 96.81 97 VAL A O 1
ATOM 726 N N . PHE A 1 98 ? -4.535 -6.364 -1.391 1.00 97.50 98 PHE A N 1
ATOM 727 C CA . PHE A 1 98 ? -3.105 -6.090 -1.528 1.00 97.50 98 PHE A CA 1
ATOM 728 C C . PHE A 1 98 ? -2.519 -6.766 -2.767 1.00 97.50 98 PHE A C 1
ATOM 730 O O . PHE A 1 98 ? -1.722 -6.155 -3.471 1.00 97.50 98 PHE A O 1
ATOM 737 N N . GLN A 1 99 ? -2.956 -7.989 -3.080 1.00 97.31 99 GLN A N 1
ATOM 738 C CA . GLN A 1 99 ? -2.537 -8.687 -4.299 1.00 97.31 99 GLN A CA 1
ATOM 739 C C . GLN A 1 99 ? -2.945 -7.925 -5.563 1.00 97.31 99 GLN A C 1
ATOM 741 O O . GLN A 1 99 ? -2.125 -7.731 -6.455 1.00 97.31 99 GLN A O 1
ATOM 746 N N . VAL A 1 100 ? -4.191 -7.447 -5.628 1.00 96.75 100 VAL A N 1
ATOM 747 C CA . VAL A 1 100 ? -4.664 -6.655 -6.772 1.00 96.75 100 VAL A CA 1
ATOM 748 C C . VAL A 1 100 ? -3.947 -5.308 -6.819 1.00 96.75 100 VAL A C 1
ATOM 750 O O . VAL A 1 100 ? -3.419 -4.925 -7.859 1.00 96.75 100 VAL A O 1
ATOM 753 N N . ALA A 1 101 ? -3.872 -4.597 -5.696 1.00 96.38 101 ALA A N 1
ATOM 754 C CA . ALA A 1 101 ? -3.258 -3.276 -5.620 1.00 96.38 101 ALA A CA 1
ATOM 755 C C . ALA A 1 101 ? -1.748 -3.283 -5.890 1.00 96.38 101 ALA A C 1
ATOM 757 O O . ALA A 1 101 ? -1.204 -2.241 -6.244 1.00 96.38 101 ALA A O 1
ATOM 758 N N . ALA A 1 102 ? -1.075 -4.425 -5.759 1.00 97.38 102 ALA A N 1
ATOM 759 C CA . ALA A 1 102 ? 0.338 -4.582 -6.082 1.00 97.38 102 ALA A CA 1
ATOM 760 C C . ALA A 1 102 ? 0.627 -4.469 -7.582 1.00 97.38 102 ALA A C 1
ATOM 762 O O . ALA A 1 102 ? 1.661 -3.924 -7.968 1.00 97.38 102 ALA A O 1
ATOM 763 N N . THR A 1 103 ? -0.289 -4.942 -8.430 1.00 95.94 103 THR A N 1
ATOM 764 C CA . THR A 1 103 ? -0.066 -5.046 -9.882 1.00 95.94 103 THR A CA 1
ATOM 765 C C . THR A 1 103 ? -1.082 -4.276 -10.713 1.00 95.94 103 THR A C 1
ATOM 767 O O . THR A 1 103 ? -0.881 -4.130 -11.918 1.00 95.94 103 THR A O 1
ATOM 770 N N . PHE A 1 104 ? -2.167 -3.782 -10.106 1.00 93.12 104 PHE A N 1
ATOM 771 C CA . PHE A 1 104 ? -3.181 -3.004 -10.811 1.00 93.12 104 PHE A CA 1
ATOM 772 C C . PHE A 1 104 ? -2.510 -1.821 -11.530 1.00 93.12 104 PHE A C 1
ATOM 774 O O . PHE A 1 104 ? -1.734 -1.091 -10.890 1.00 93.12 104 PHE A O 1
ATOM 781 N N . PRO A 1 105 ? -2.757 -1.636 -12.841 1.00 91.56 105 PRO A N 1
ATOM 782 C CA . PRO A 1 105 ? -2.198 -0.517 -13.584 1.00 91.56 105 PRO A CA 1
ATOM 783 C C . PRO A 1 105 ? -2.687 0.808 -13.001 1.00 91.56 105 PRO A C 1
ATOM 785 O O . PRO A 1 105 ? -3.887 1.048 -12.897 1.00 91.56 105 PRO A O 1
ATOM 788 N N . MET A 1 106 ? -1.755 1.681 -12.629 1.00 88.56 106 MET A N 1
ATOM 789 C CA . MET A 1 106 ? -2.067 3.001 -12.088 1.00 88.56 106 MET A CA 1
ATOM 790 C C . MET A 1 106 ? -1.180 4.050 -12.735 1.00 88.56 106 MET A C 1
ATOM 792 O O . MET A 1 106 ? 0.006 3.818 -12.977 1.00 88.56 106 MET A O 1
ATOM 796 N N . LYS A 1 107 ? -1.762 5.225 -12.946 1.00 84.56 107 LYS A N 1
ATOM 797 C CA . LYS A 1 107 ? -1.035 6.436 -13.300 1.00 84.56 107 LYS A CA 1
ATOM 798 C C . LYS A 1 107 ? -1.143 7.429 -12.158 1.00 84.56 107 LYS A C 1
ATOM 800 O O . LYS A 1 107 ? -2.186 7.506 -11.508 1.00 84.56 107 LYS A O 1
ATOM 805 N N . ARG A 1 108 ? -0.078 8.194 -11.938 1.00 79.38 108 ARG A N 1
ATOM 806 C CA . ARG A 1 108 ? -0.142 9.364 -11.063 1.00 79.38 108 ARG A CA 1
ATOM 807 C C . ARG A 1 108 ? -0.992 10.430 -11.761 1.00 79.38 108 ARG A C 1
ATOM 809 O O . ARG A 1 108 ? -0.825 10.617 -12.967 1.00 79.38 108 ARG A O 1
ATOM 816 N N . PRO A 1 109 ? -1.921 11.105 -11.065 1.00 67.50 109 PRO A N 1
ATOM 817 C CA . PRO A 1 109 ? -2.591 12.253 -11.646 1.00 67.50 109 PRO A CA 1
ATOM 818 C C . PRO A 1 109 ? -1.527 13.298 -11.979 1.00 67.50 109 PRO A C 1
ATOM 820 O O . PRO A 1 109 ? -0.689 13.615 -11.134 1.00 67.50 109 PRO A O 1
ATOM 823 N N . ALA A 1 110 ? -1.548 13.808 -13.211 1.00 60.88 110 ALA A N 1
ATOM 824 C CA . ALA A 1 110 ? -0.689 14.919 -13.589 1.00 60.88 110 ALA A CA 1
ATOM 825 C C . ALA A 1 110 ? -0.944 16.082 -12.621 1.00 60.88 110 ALA A C 1
ATOM 827 O O . ALA A 1 110 ? -2.101 16.383 -12.308 1.00 60.88 110 ALA A O 1
ATOM 828 N N . VAL A 1 111 ? 0.124 16.722 -12.137 1.00 60.00 111 VAL A N 1
ATOM 829 C CA . VAL A 1 111 ? -0.001 17.951 -11.347 1.00 60.00 111 VAL A CA 1
ATOM 830 C C . VAL A 1 111 ? -0.840 18.935 -12.161 1.00 60.00 111 VAL A C 1
ATOM 832 O O . VAL A 1 111 ? -0.468 19.310 -13.273 1.00 60.00 111 VAL A O 1
ATOM 835 N N . GLY A 1 112 ? -2.008 19.303 -11.632 1.00 53.38 112 GLY A N 1
ATOM 836 C CA . GLY A 1 112 ? -2.886 20.262 -12.283 1.00 53.38 112 GLY A CA 1
ATOM 837 C C . GLY A 1 112 ? -2.181 21.609 -12.392 1.00 53.38 112 GLY A C 1
ATOM 838 O O . GLY A 1 112 ? -1.690 22.131 -11.392 1.00 53.38 112 GLY A O 1
ATOM 839 N N . VAL A 1 113 ? -2.137 22.179 -13.596 1.00 48.97 113 VAL A N 1
ATOM 840 C CA . VAL A 1 113 ? -1.815 23.599 -13.761 1.00 48.97 113 VAL A CA 1
ATOM 841 C C . VAL A 1 113 ? -2.979 24.374 -13.133 1.00 48.97 113 VAL A C 1
ATOM 843 O O . VAL A 1 113 ? -4.121 24.117 -13.530 1.00 48.97 113 VAL A O 1
ATOM 846 N N . PRO A 1 114 ? -2.752 25.262 -12.147 1.00 52.00 114 PRO A N 1
ATOM 847 C CA . PRO A 1 114 ? -3.814 26.117 -11.629 1.00 52.00 114 PRO A CA 1
ATOM 848 C C . PRO A 1 114 ? -4.472 26.868 -12.793 1.00 52.00 114 PRO A C 1
ATOM 850 O O . PRO A 1 114 ? -3.762 27.413 -13.640 1.00 52.00 114 PRO A O 1
ATOM 853 N N . GLN A 1 115 ? -5.803 26.835 -12.854 1.00 43.66 115 GLN A N 1
ATOM 854 C CA . GLN A 1 115 ? -6.599 27.620 -13.804 1.00 43.66 115 GLN A CA 1
ATOM 855 C C . GLN A 1 115 ? -6.825 29.022 -13.243 1.00 43.66 115 GLN A C 1
ATOM 857 O O . GLN A 1 115 ? -7.072 29.115 -12.017 1.00 43.66 115 GLN A O 1
#